Protein AF-A0AB34HXW6-F1 (afdb_monomer)

Solvent-accessible surface area (backbone atoms only — not comparable to full-atom values): 11421 Å² total; per-residue (Å²): 139,82,86,79,83,92,82,86,86,78,59,87,71,61,66,68,61,68,68,58,78,82,72,70,91,68,83,76,78,74,93,67,88,85,88,91,79,87,79,76,84,77,80,76,77,80,76,74,80,76,77,87,80,82,79,82,83,85,79,79,97,73,90,84,85,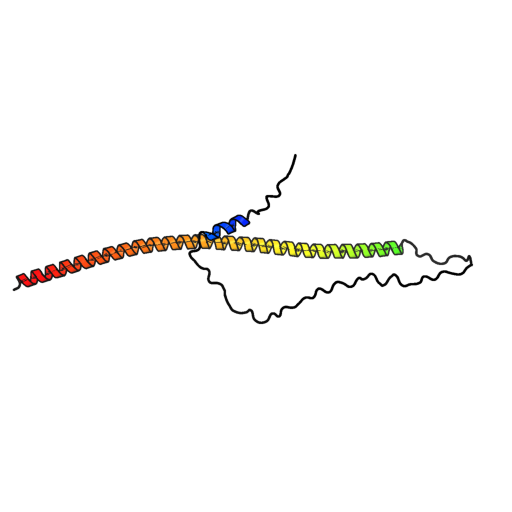87,90,82,97,74,80,89,83,85,81,88,70,62,64,62,58,51,51,50,53,50,50,52,50,50,54,50,51,55,49,50,53,53,49,51,56,50,50,51,55,48,51,54,50,51,51,52,51,51,52,50,51,53,52,55,52,52,52,53,52,52,52,51,53,52,51,53,52,51,50,53,51,51,53,51,51,50,55,54,51,51,54,51,51,54,53,50,52,52,53,50,52,54,51,51,51,54,48,54,55,52,50,56,55,50,53,68,71,73,108

Structure (mmCIF, N/CA/C/O backbone):
data_AF-A0AB34HXW6-F1
#
_entry.id   AF-A0AB34HXW6-F1
#
loop_
_atom_site.group_PDB
_atom_site.id
_atom_site.type_symbol
_atom_site.label_atom_id
_atom_site.label_alt_id
_atom_site.label_comp_id
_atom_site.label_asym_id
_atom_site.label_entity_id
_atom_site.label_seq_id
_atom_site.pdbx_PDB_ins_code
_atom_site.Cartn_x
_atom_site.Cartn_y
_atom_site.Cartn_z
_atom_site.occupancy
_atom_site.B_iso_or_equiv
_atom_site.auth_seq_id
_atom_site.auth_comp_id
_atom_site.auth_asym_id
_atom_site.auth_atom_id
_atom_site.pdbx_PDB_model_num
ATOM 1 N N . MET A 1 1 ? 55.259 1.551 8.329 1.00 42.38 1 MET A N 1
ATOM 2 C CA . MET A 1 1 ? 54.133 2.509 8.291 1.00 42.38 1 MET A CA 1
ATOM 3 C C . MET A 1 1 ? 53.202 2.112 7.158 1.00 42.38 1 MET A C 1
ATOM 5 O O . MET A 1 1 ? 53.680 1.956 6.045 1.00 42.38 1 MET A O 1
ATOM 9 N N . GLN A 1 2 ? 51.913 1.993 7.482 1.00 41.00 2 GLN A N 1
ATOM 10 C CA . GLN A 1 2 ? 50.747 1.792 6.606 1.00 41.00 2 GLN A CA 1
ATOM 11 C C . GLN A 1 2 ? 50.429 0.359 6.146 1.00 41.00 2 GLN A C 1
ATOM 13 O O . GLN A 1 2 ? 50.650 -0.032 5.007 1.00 41.00 2 GLN A O 1
ATOM 18 N N . GLN A 1 3 ? 49.787 -0.380 7.055 1.00 42.28 3 GLN A N 1
ATOM 19 C CA . GLN A 1 3 ? 48.640 -1.222 6.711 1.00 42.28 3 GLN A CA 1
ATOM 20 C C . GLN A 1 3 ? 47.421 -0.288 6.603 1.00 42.28 3 GLN A C 1
ATOM 22 O O . GLN A 1 3 ? 47.163 0.467 7.540 1.00 42.28 3 GLN A O 1
ATOM 27 N N . LYS A 1 4 ? 46.698 -0.293 5.477 1.00 44.34 4 LYS A N 1
ATOM 28 C CA . LYS A 1 4 ? 45.394 0.376 5.362 1.00 44.34 4 LYS A CA 1
ATOM 29 C C . LYS A 1 4 ? 44.319 -0.701 5.297 1.00 44.34 4 LYS A C 1
ATOM 31 O O . LYS A 1 4 ? 44.329 -1.528 4.390 1.00 44.34 4 LYS A O 1
ATOM 36 N N . ALA A 1 5 ? 43.459 -0.690 6.308 1.00 43.28 5 ALA A N 1
ATOM 37 C CA . ALA A 1 5 ? 42.301 -1.551 6.440 1.00 43.28 5 ALA A CA 1
ATOM 38 C C . ALA A 1 5 ? 41.378 -1.402 5.222 1.00 43.28 5 ALA A C 1
ATOM 40 O O . ALA A 1 5 ? 41.050 -0.293 4.798 1.00 43.28 5 ALA A O 1
ATOM 41 N N . PHE A 1 6 ? 41.001 -2.544 4.658 1.00 38.53 6 PHE A N 1
ATOM 42 C CA . PHE A 1 6 ? 39.924 -2.692 3.693 1.00 38.53 6 PHE A CA 1
ATOM 43 C C . PHE A 1 6 ? 38.643 -2.901 4.501 1.00 38.53 6 PHE A C 1
ATOM 45 O O . PHE A 1 6 ? 38.275 -4.030 4.801 1.00 38.53 6 PHE A O 1
ATOM 52 N N . GLU A 1 7 ? 38.022 -1.817 4.951 1.00 50.44 7 GLU A N 1
ATOM 53 C CA . GLU A 1 7 ? 36.778 -1.895 5.713 1.00 50.44 7 GLU A CA 1
ATOM 54 C C . GLU A 1 7 ? 36.021 -0.575 5.570 1.00 50.44 7 GLU A C 1
ATOM 56 O O . GLU A 1 7 ? 36.290 0.366 6.298 1.00 50.44 7 GLU A O 1
ATOM 61 N N . GLU A 1 8 ? 35.166 -0.482 4.547 1.00 47.72 8 GLU A N 1
ATOM 62 C CA . GLU A 1 8 ? 33.932 0.325 4.525 1.00 47.72 8 GLU A CA 1
ATOM 63 C C . GLU A 1 8 ? 33.358 0.346 3.102 1.00 47.72 8 GLU A C 1
ATOM 65 O O . GLU A 1 8 ? 33.679 1.182 2.261 1.00 47.72 8 GLU A O 1
ATOM 70 N N . SER A 1 9 ? 32.470 -0.598 2.812 1.00 45.00 9 SER A N 1
ATOM 71 C CA . SER A 1 9 ? 31.464 -0.405 1.767 1.00 45.00 9 SER A CA 1
ATOM 72 C C . SER A 1 9 ? 30.201 -1.137 2.193 1.00 45.00 9 SER A C 1
ATOM 74 O O . SER A 1 9 ? 29.816 -2.167 1.645 1.00 45.00 9 SER A O 1
ATOM 76 N N . ARG A 1 10 ? 29.589 -0.630 3.264 1.00 47.59 10 ARG A N 1
ATOM 77 C CA . ARG A 1 10 ? 28.201 -0.930 3.598 1.00 47.59 10 ARG A CA 1
ATOM 78 C C . ARG A 1 10 ? 27.392 0.260 3.105 1.00 47.59 10 ARG A C 1
ATOM 80 O O . ARG A 1 10 ? 27.626 1.391 3.518 1.00 47.59 10 ARG A O 1
ATOM 87 N N . TYR A 1 11 ? 26.511 0.023 2.143 1.00 44.22 11 TYR A N 1
ATOM 88 C CA . TYR A 1 11 ? 25.734 1.102 1.553 1.00 44.22 11 TYR A CA 1
ATOM 89 C C . TYR A 1 11 ? 24.607 1.536 2.513 1.00 44.22 11 TYR A C 1
ATOM 91 O O . TYR A 1 11 ? 24.050 0.683 3.205 1.00 44.22 11 TYR A O 1
ATOM 99 N N . PRO A 1 12 ? 24.174 2.813 2.513 1.00 49.66 12 PRO A N 1
ATOM 100 C CA . PRO A 1 12 ? 23.186 3.338 3.472 1.00 49.66 12 PRO A CA 1
ATOM 101 C C . PRO A 1 12 ? 21.823 2.620 3.478 1.00 49.66 12 PRO A C 1
ATOM 103 O O . PRO A 1 12 ? 21.051 2.721 4.426 1.00 49.66 12 PRO A O 1
ATOM 106 N N . TRP A 1 13 ? 21.501 1.878 2.416 1.00 44.81 13 TRP A N 1
ATOM 107 C CA . TRP A 1 13 ? 20.252 1.125 2.295 1.00 44.81 13 TRP A CA 1
ATOM 108 C C . TRP A 1 13 ? 20.288 -0.245 2.990 1.00 44.81 13 TRP A C 1
ATOM 110 O O . TRP A 1 13 ? 19.230 -0.821 3.232 1.00 44.81 13 TRP A O 1
ATOM 120 N N . GLN A 1 14 ? 21.467 -0.760 3.357 1.00 42.38 14 GLN A N 1
ATOM 121 C CA . GLN A 1 14 ? 21.617 -2.062 4.022 1.00 42.38 14 GLN A CA 1
ATOM 122 C C . GLN A 1 14 ? 21.103 -2.042 5.472 1.00 42.38 14 GLN A C 1
ATOM 124 O O . GLN A 1 14 ? 20.485 -3.003 5.922 1.00 42.38 14 GLN A O 1
ATOM 129 N N . GLU A 1 15 ? 21.236 -0.913 6.170 1.00 43.72 15 GLU A N 1
ATOM 130 C CA . GLU A 1 15 ? 20.762 -0.742 7.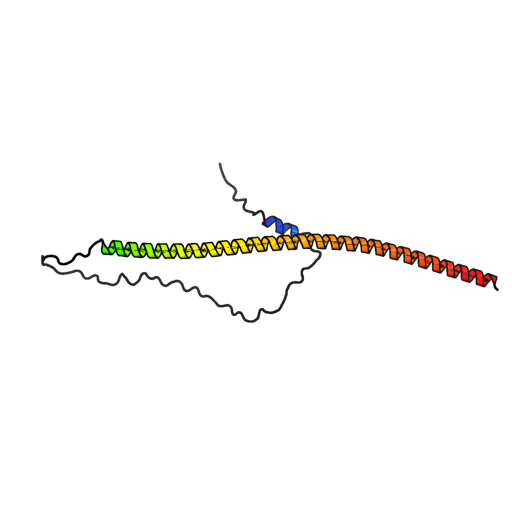556 1.00 43.72 15 GLU A CA 1
ATOM 131 C C . GLU A 1 15 ? 19.231 -0.624 7.667 1.00 43.72 15 GLU A C 1
ATOM 133 O O . GLU A 1 15 ? 18.640 -0.844 8.727 1.00 43.72 15 GLU A O 1
ATOM 138 N N . SER A 1 16 ? 18.550 -0.330 6.553 1.00 49.50 16 SER A N 1
ATOM 139 C CA . SER A 1 16 ? 17.085 -0.252 6.520 1.00 49.50 16 SER A CA 1
ATOM 140 C C . SER A 1 16 ? 16.405 -1.624 6.610 1.00 49.50 16 SER A C 1
ATOM 142 O O . SER A 1 16 ? 15.225 -1.685 6.958 1.00 49.50 16 SER A O 1
ATOM 144 N N . PHE A 1 17 ? 17.131 -2.715 6.335 1.00 45.16 17 PHE A N 1
ATOM 145 C CA . PHE A 1 17 ? 16.604 -4.083 6.395 1.00 45.16 17 PHE A CA 1
ATOM 146 C C . PHE A 1 17 ? 16.849 -4.777 7.741 1.00 45.16 17 PHE A C 1
ATOM 148 O O . PHE A 1 17 ? 16.073 -5.656 8.114 1.00 45.16 17 PHE A O 1
ATOM 155 N N . GLU A 1 18 ? 17.857 -4.358 8.511 1.00 47.09 18 GLU A N 1
ATOM 156 C CA . GLU A 1 18 ? 18.192 -4.984 9.803 1.00 47.09 18 GLU A CA 1
ATOM 157 C C . GLU A 1 18 ? 17.150 -4.661 10.900 1.00 47.09 18 GLU A C 1
ATOM 159 O O . GLU A 1 18 ? 16.925 -5.460 11.807 1.00 47.09 18 GLU A O 1
ATOM 164 N N . ASN A 1 19 ? 16.397 -3.561 10.765 1.00 44.31 19 ASN A N 1
ATOM 165 C CA . ASN A 1 19 ? 15.353 -3.156 11.721 1.00 44.31 19 ASN A CA 1
ATOM 166 C C . ASN A 1 19 ? 13.951 -3.748 11.454 1.00 44.31 19 ASN A C 1
ATOM 168 O O . ASN A 1 19 ? 13.016 -3.492 12.214 1.00 44.31 19 ASN A O 1
ATOM 172 N N . VAL A 1 20 ? 13.771 -4.561 10.406 1.00 46.91 20 VAL A N 1
ATOM 173 C CA . VAL A 1 20 ? 12.479 -5.226 10.124 1.00 46.91 20 VAL A CA 1
ATOM 174 C C . VAL A 1 20 ? 12.268 -6.460 11.020 1.00 46.91 20 VAL A C 1
ATOM 176 O O . VAL A 1 20 ? 11.134 -6.891 11.233 1.00 46.91 20 VAL A O 1
ATOM 179 N N . ALA A 1 21 ? 13.336 -6.990 11.626 1.00 47.16 21 ALA A N 1
ATOM 180 C CA . ALA A 1 21 ? 13.282 -8.187 12.467 1.00 47.16 21 ALA A CA 1
ATOM 181 C C . ALA A 1 21 ? 12.574 -7.986 13.826 1.00 47.16 21 ALA A C 1
ATOM 183 O O . ALA A 1 21 ? 12.187 -8.966 14.457 1.00 47.16 21 ALA A O 1
ATOM 184 N N . VAL A 1 22 ? 12.355 -6.743 14.274 1.00 49.41 22 VAL A N 1
ATOM 185 C CA . VAL A 1 22 ? 11.814 -6.449 15.621 1.00 49.41 22 VAL A CA 1
ATOM 186 C C . VAL A 1 22 ? 10.303 -6.138 15.611 1.00 49.41 22 VAL A C 1
ATOM 188 O O . VAL A 1 22 ? 9.694 -5.936 16.657 1.00 49.41 22 VAL A O 1
ATOM 191 N N . CYS A 1 23 ? 9.637 -6.152 14.451 1.00 48.00 23 CYS A N 1
ATOM 192 C CA . CYS A 1 23 ? 8.203 -5.831 14.341 1.00 48.00 23 CYS A CA 1
ATOM 193 C C . CYS A 1 23 ? 7.397 -6.831 13.497 1.00 48.00 23 CYS A C 1
ATOM 195 O O . CYS A 1 23 ? 6.561 -6.442 12.684 1.00 48.00 23 CYS A O 1
ATOM 197 N N . LEU A 1 24 ? 7.584 -8.134 13.724 1.00 48.12 24 LEU A N 1
ATOM 198 C CA . LEU A 1 24 ? 6.726 -9.174 13.146 1.00 48.12 24 LEU A CA 1
ATOM 199 C C . LEU A 1 24 ? 5.809 -9.825 14.200 1.00 48.12 24 LEU A C 1
ATOM 201 O O . LEU A 1 24 ? 6.133 -10.897 14.704 1.00 48.12 24 LEU A O 1
ATOM 205 N N . PRO A 1 25 ? 4.609 -9.273 14.471 1.00 47.72 25 PRO A N 1
ATOM 206 C CA . PRO A 1 25 ? 3.487 -10.079 14.935 1.00 47.72 25 PRO A CA 1
ATOM 207 C C . PRO A 1 25 ? 2.505 -10.425 13.801 1.00 47.72 25 PRO A C 1
ATOM 209 O O . PRO A 1 25 ? 1.477 -11.041 14.061 1.00 47.72 25 PRO A O 1
ATOM 212 N N . PHE A 1 26 ? 2.795 -10.075 12.541 1.00 42.06 26 PHE A N 1
ATOM 213 C CA . PHE A 1 26 ? 1.955 -10.459 11.403 1.00 42.06 26 PHE A CA 1
ATOM 214 C C . PHE A 1 26 ? 2.781 -11.172 10.335 1.00 42.06 26 PHE A C 1
ATOM 216 O O . PHE A 1 26 ? 3.579 -10.579 9.619 1.00 42.06 26 PHE A O 1
ATOM 223 N N . ARG A 1 27 ? 2.573 -12.489 10.273 1.00 50.22 27 ARG A N 1
ATOM 224 C CA . ARG A 1 27 ? 3.059 -13.395 9.234 1.00 50.22 27 ARG A CA 1
ATOM 225 C C . ARG A 1 27 ? 2.443 -12.936 7.904 1.00 50.22 27 ARG A C 1
ATOM 227 O O . ARG A 1 27 ? 1.225 -13.011 7.760 1.00 50.22 27 ARG A O 1
ATOM 234 N N . CYS A 1 28 ? 3.242 -12.438 6.959 1.00 40.34 28 CYS A N 1
ATOM 235 C CA . CYS A 1 28 ? 2.777 -12.282 5.578 1.00 40.34 28 CYS A CA 1
ATOM 236 C C . CYS A 1 28 ? 2.339 -13.666 5.078 1.00 40.34 28 CYS A C 1
ATOM 238 O O . CYS A 1 28 ? 3.153 -14.593 5.146 1.00 40.34 28 CYS A O 1
ATOM 240 N N . PRO A 1 29 ? 1.098 -13.853 4.596 1.00 42.34 29 PRO A N 1
ATOM 241 C CA . PRO A 1 29 ? 0.759 -15.056 3.858 1.00 42.34 29 PRO A CA 1
ATOM 242 C C . PRO A 1 29 ? 1.692 -15.113 2.651 1.00 42.34 29 PRO A C 1
ATOM 244 O O . PRO A 1 29 ? 1.712 -14.200 1.824 1.00 42.34 29 PRO A O 1
ATOM 247 N N . SER A 1 30 ? 2.519 -16.151 2.589 1.00 41.31 30 SER A N 1
ATOM 248 C CA . SER A 1 30 ? 3.283 -16.470 1.399 1.00 41.31 30 SER A CA 1
ATOM 249 C C . SER A 1 30 ? 2.297 -16.581 0.241 1.00 41.31 30 SER A C 1
ATOM 251 O O . SER A 1 30 ? 1.421 -17.448 0.263 1.00 41.31 30 SER A O 1
ATOM 253 N N . ILE A 1 31 ? 2.421 -15.703 -0.758 1.00 44.12 31 ILE A N 1
ATOM 254 C CA . ILE A 1 31 ? 1.772 -15.889 -2.058 1.00 44.12 31 ILE A CA 1
ATOM 255 C C . ILE A 1 31 ? 2.360 -17.183 -2.612 1.00 44.12 31 ILE A C 1
ATOM 257 O O . ILE A 1 31 ? 3.468 -17.218 -3.140 1.00 44.12 31 ILE A O 1
ATOM 261 N N . SER A 1 32 ? 1.644 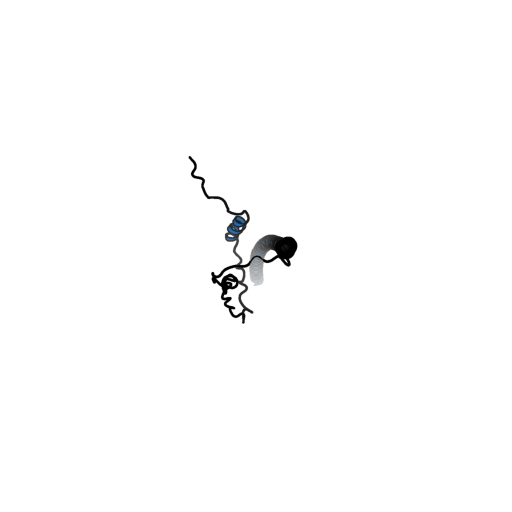-18.268 -2.361 1.00 43.62 32 SER A N 1
ATOM 262 C CA . SER A 1 32 ? 2.002 -19.615 -2.755 1.00 43.62 32 SER A CA 1
ATOM 263 C C . SER A 1 32 ? 0.922 -20.047 -3.723 1.00 43.62 32 SER A C 1
ATOM 265 O O . SER A 1 32 ? -0.243 -20.069 -3.335 1.00 43.62 32 SER A O 1
ATOM 267 N N . HIS A 1 33 ? 1.352 -20.441 -4.924 1.00 43.97 33 HIS A N 1
ATOM 268 C CA . HIS A 1 33 ? 0.590 -21.269 -5.859 1.00 43.97 33 HIS A CA 1
ATOM 269 C C . HIS A 1 33 ? -0.574 -20.517 -6.539 1.00 43.97 33 HIS A C 1
ATOM 271 O O . HIS A 1 33 ? -1.581 -20.194 -5.931 1.00 43.97 33 HIS A O 1
ATOM 277 N N . GLU A 1 34 ? -0.463 -20.119 -7.802 1.00 39.19 34 GLU A N 1
ATOM 278 C CA . GLU A 1 34 ? -0.664 -20.997 -8.961 1.00 39.19 34 GLU A CA 1
ATOM 279 C C . GLU A 1 34 ? -0.261 -20.238 -10.240 1.00 39.19 34 GLU A C 1
ATOM 281 O O . GLU A 1 34 ? -0.361 -19.016 -10.282 1.00 39.19 34 GLU A O 1
ATOM 286 N N . HIS A 1 35 ? 0.118 -20.967 -11.294 1.00 39.59 35 HIS A N 1
ATOM 287 C CA . HIS A 1 35 ? 0.702 -20.506 -12.573 1.00 39.59 35 HIS A CA 1
ATOM 288 C C . HIS A 1 35 ? 2.233 -20.422 -12.619 1.00 39.59 35 HIS A C 1
ATOM 290 O O . HIS A 1 35 ? 2.825 -19.497 -13.168 1.00 39.59 35 HIS A O 1
ATOM 296 N N . CYS A 1 36 ? 2.885 -21.485 -12.155 1.00 38.44 36 CYS A N 1
ATOM 297 C CA . CYS A 1 36 ? 4.171 -21.896 -12.715 1.00 38.44 36 CYS A CA 1
ATOM 298 C C . CYS A 1 36 ? 3.992 -23.264 -13.381 1.00 38.44 36 CYS A C 1
ATOM 300 O O . CYS A 1 36 ? 4.431 -24.288 -12.864 1.00 38.44 36 CYS A O 1
ATOM 302 N N . LYS A 1 37 ? 3.269 -23.301 -14.504 1.00 42.47 37 LYS A N 1
ATOM 303 C CA . LYS A 1 37 ? 3.277 -24.466 -15.388 1.00 42.47 37 LYS A CA 1
ATOM 304 C C . LYS A 1 37 ? 3.766 -24.030 -16.760 1.00 42.47 37 LYS A C 1
ATOM 306 O O . LYS A 1 37 ? 3.188 -23.154 -17.390 1.00 42.47 37 LYS A O 1
ATOM 311 N N . ASP A 1 38 ? 4.844 -24.692 -17.159 1.00 45.31 38 ASP A N 1
ATOM 312 C CA . ASP A 1 38 ? 5.352 -24.814 -18.521 1.00 45.31 38 ASP A CA 1
ATOM 313 C C . ASP A 1 38 ? 6.301 -23.739 -19.068 1.00 45.31 38 ASP A C 1
ATOM 315 O O . ASP A 1 38 ? 6.208 -23.304 -20.214 1.00 45.31 38 ASP A O 1
ATOM 319 N N . ARG A 1 39 ? 7.333 -23.389 -18.292 1.00 43.06 39 ARG A N 1
ATOM 320 C CA . ARG A 1 39 ? 8.575 -22.886 -18.894 1.00 43.06 39 ARG A CA 1
ATOM 321 C C . ARG A 1 39 ? 9.681 -23.918 -18.722 1.00 43.06 39 ARG A C 1
ATOM 323 O O . ARG A 1 39 ? 10.315 -23.988 -17.673 1.00 43.06 39 ARG A O 1
ATOM 330 N N . LYS A 1 40 ? 9.896 -24.727 -19.766 1.00 45.66 40 LYS A N 1
ATOM 331 C CA . LYS A 1 40 ? 11.086 -25.579 -19.891 1.00 45.66 40 LYS A CA 1
ATOM 332 C C . LYS A 1 40 ? 12.346 -24.740 -19.619 1.00 45.66 40 LYS A C 1
ATOM 334 O O . LYS A 1 40 ? 12.425 -23.618 -20.133 1.00 45.66 40 LYS A O 1
ATOM 339 N N . PRO A 1 41 ? 13.333 -25.251 -18.866 1.00 40.72 41 PRO A N 1
ATOM 340 C CA . PRO A 1 41 ? 14.648 -24.634 -18.834 1.00 40.72 41 PRO A CA 1
ATOM 341 C C . PRO A 1 41 ? 15.228 -24.733 -20.247 1.00 40.72 41 PRO A C 1
ATOM 343 O O . PRO A 1 41 ? 15.511 -25.821 -20.740 1.00 40.72 41 PRO A O 1
ATOM 346 N N . PHE A 1 42 ? 15.326 -23.601 -20.941 1.00 37.59 42 PHE A N 1
ATOM 347 C CA . PHE A 1 42 ? 16.102 -23.537 -22.170 1.00 37.59 42 PHE A CA 1
ATOM 348 C C . PHE A 1 42 ? 17.564 -23.480 -21.736 1.00 37.59 42 PHE A C 1
ATOM 350 O O . PHE A 1 42 ? 18.034 -22.454 -21.244 1.00 37.59 42 PHE A O 1
ATOM 357 N N . GLU A 1 43 ? 18.242 -24.616 -21.827 1.00 46.66 43 GLU A N 1
ATOM 358 C CA . GLU A 1 43 ? 19.684 -24.718 -21.660 1.00 46.66 43 GLU A CA 1
ATOM 359 C C . GLU A 1 43 ? 20.331 -23.928 -22.805 1.00 46.66 43 GLU A C 1
ATOM 361 O O . GLU A 1 43 ? 20.469 -24.403 -23.929 1.00 46.66 43 GLU A O 1
ATOM 366 N N . VAL A 1 44 ? 20.643 -22.656 -22.549 1.00 55.91 44 VAL A N 1
ATOM 367 C CA . VAL A 1 44 ? 21.459 -21.855 -23.462 1.00 55.91 44 VAL A CA 1
ATOM 368 C C . VAL A 1 44 ? 22.888 -22.355 -23.306 1.00 55.91 44 VAL A C 1
ATOM 370 O O . VAL A 1 44 ? 23.640 -21.877 -22.457 1.00 55.91 44 VAL A O 1
ATOM 373 N N . VAL A 1 45 ? 23.261 -23.342 -24.118 1.00 50.66 45 VAL A N 1
ATOM 374 C CA . VAL A 1 45 ? 24.667 -23.641 -24.378 1.00 50.66 45 VAL A CA 1
ATOM 375 C C . VAL A 1 45 ? 25.253 -22.400 -25.044 1.00 50.66 45 VAL A C 1
ATOM 377 O O . VAL A 1 45 ? 24.869 -22.025 -26.150 1.00 50.66 45 VAL A O 1
ATOM 380 N N . ALA A 1 46 ? 26.150 -21.715 -24.338 1.00 45.50 46 ALA A N 1
ATOM 381 C CA . ALA A 1 46 ? 26.939 -20.643 -24.917 1.00 45.50 46 ALA A CA 1
ATOM 382 C C . ALA A 1 46 ? 27.931 -21.269 -25.903 1.00 45.50 46 ALA A C 1
ATOM 384 O O . ALA A 1 46 ? 29.022 -21.692 -25.515 1.00 45.50 46 ALA A O 1
ATOM 385 N N . GLU A 1 47 ? 27.555 -21.356 -27.178 1.00 49.75 47 GLU A N 1
ATOM 386 C CA . GLU A 1 47 ? 28.533 -21.650 -28.216 1.00 49.75 47 GLU A CA 1
ATOM 387 C C . GLU A 1 47 ? 29.545 -20.502 -28.255 1.00 49.75 47 GLU A C 1
ATOM 389 O O . GLU A 1 47 ? 29.214 -19.341 -28.513 1.00 49.75 47 GLU A O 1
ATOM 394 N N . ARG A 1 48 ? 30.801 -20.822 -27.927 1.00 51.88 48 ARG A N 1
ATOM 395 C CA . ARG A 1 48 ? 31.925 -19.907 -28.119 1.00 51.88 48 ARG A CA 1
ATOM 396 C C . ARG A 1 48 ? 31.980 -19.530 -29.603 1.00 51.88 48 ARG A C 1
ATOM 398 O O . ARG A 1 48 ? 32.013 -20.440 -30.430 1.00 51.88 48 ARG A O 1
ATOM 405 N N . PRO A 1 49 ? 32.060 -18.235 -29.956 1.00 47.44 49 PRO A N 1
ATOM 406 C CA . PRO A 1 49 ? 32.274 -17.829 -31.336 1.00 47.44 49 PRO A CA 1
ATOM 407 C C . PRO A 1 49 ? 33.534 -18.502 -31.885 1.00 47.44 49 PRO A C 1
ATOM 409 O O . PRO A 1 49 ? 34.630 -18.323 -31.349 1.00 47.44 49 PRO A O 1
ATOM 412 N N . VAL A 1 50 ? 33.356 -19.301 -32.936 1.00 53.16 50 VAL A N 1
ATOM 413 C CA . VAL A 1 50 ? 34.442 -19.916 -33.699 1.00 53.16 50 VAL A CA 1
ATOM 414 C C . VAL A 1 50 ? 35.346 -18.792 -34.203 1.00 53.16 50 VAL A C 1
ATOM 416 O O . VAL A 1 50 ? 34.879 -17.818 -34.795 1.00 53.16 50 VAL A O 1
ATOM 419 N N . SER A 1 51 ? 36.641 -18.891 -33.909 1.00 59.56 51 SER A N 1
ATOM 420 C CA . SER A 1 51 ? 37.631 -17.871 -34.240 1.00 59.56 51 SER A CA 1
ATOM 421 C C . SER A 1 51 ? 37.654 -17.599 -35.747 1.00 59.56 51 SER A C 1
ATOM 423 O O . SER A 1 51 ? 38.072 -18.446 -36.532 1.00 59.56 51 SER A O 1
ATOM 425 N N . TYR A 1 52 ? 37.268 -16.389 -36.143 1.00 53.97 52 TYR A N 1
ATOM 426 C CA . TYR A 1 52 ? 37.206 -15.904 -37.529 1.00 53.97 52 TYR A CA 1
ATOM 427 C C . TYR A 1 52 ? 38.593 -15.684 -38.193 1.00 53.97 52 TYR A C 1
ATOM 429 O O . TYR A 1 52 ? 38.717 -14.991 -39.195 1.00 53.97 52 TYR A O 1
ATOM 437 N N . VAL A 1 53 ? 39.681 -16.241 -37.653 1.00 54.38 53 VAL A N 1
ATOM 438 C CA . VAL A 1 53 ? 41.061 -15.880 -38.055 1.00 54.38 53 VAL A CA 1
ATOM 439 C C . VAL A 1 53 ? 41.665 -16.868 -39.066 1.00 54.38 53 VAL A C 1
ATOM 441 O O . VAL A 1 53 ? 42.862 -16.849 -39.329 1.00 54.38 53 VAL A O 1
ATOM 444 N N . GLN A 1 54 ? 40.853 -17.726 -39.685 1.00 43.91 54 GLN A N 1
ATOM 445 C CA . GLN A 1 54 ? 41.347 -18.824 -40.523 1.00 43.91 54 GLN A CA 1
ATOM 446 C C . GLN A 1 54 ? 40.891 -18.732 -41.983 1.00 43.91 54 GLN A C 1
ATOM 448 O O . GLN A 1 54 ? 40.501 -19.726 -42.583 1.00 43.91 54 GLN A O 1
ATOM 453 N N . THR A 1 55 ? 40.941 -17.531 -42.564 1.00 47.91 55 THR A N 1
ATOM 454 C CA . THR A 1 55 ? 40.618 -17.334 -43.993 1.00 47.91 55 THR A CA 1
ATOM 455 C C . THR A 1 55 ? 41.572 -16.415 -44.755 1.00 47.91 55 THR A C 1
ATOM 457 O O . THR A 1 55 ? 41.402 -16.253 -45.958 1.00 47.91 55 THR A O 1
ATOM 460 N N . TYR A 1 56 ? 42.608 -15.857 -44.117 1.00 49.00 56 TYR A N 1
ATOM 461 C CA . TYR A 1 56 ? 43.559 -14.958 -44.798 1.00 49.00 56 TYR A CA 1
ATOM 462 C C . TYR A 1 56 ? 44.987 -15.511 -44.917 1.00 49.00 56 TYR A C 1
ATOM 464 O O . TYR A 1 56 ? 45.843 -14.839 -45.480 1.00 49.00 56 TYR A O 1
ATOM 472 N N . THR A 1 57 ? 45.275 -16.713 -44.404 1.00 49.56 57 THR A N 1
ATOM 473 C CA . THR A 1 57 ? 46.656 -17.229 -44.289 1.00 49.56 57 THR A CA 1
ATOM 474 C C . THR A 1 57 ? 46.987 -18.419 -45.194 1.00 49.56 57 THR A C 1
ATOM 476 O O . THR A 1 57 ? 48.068 -18.988 -45.075 1.00 49.56 57 THR A O 1
ATOM 479 N N . THR A 1 58 ? 46.117 -18.778 -46.141 1.00 49.62 58 THR A N 1
ATOM 480 C CA . THR A 1 58 ? 46.340 -19.899 -47.076 1.00 49.62 58 THR A CA 1
ATOM 481 C C . THR A 1 58 ? 46.323 -19.454 -48.536 1.00 49.62 58 THR A C 1
ATOM 483 O O . THR A 1 58 ? 45.551 -19.981 -49.333 1.00 49.62 58 THR A O 1
ATOM 486 N N . VAL A 1 59 ? 47.164 -18.484 -48.900 1.00 44.38 59 VAL A N 1
ATOM 487 C CA . VAL A 1 59 ? 47.538 -18.280 -50.307 1.00 44.38 59 VAL A CA 1
ATOM 488 C C . VAL A 1 59 ? 49.059 -18.120 -50.391 1.00 44.38 59 VAL A C 1
ATOM 490 O O . VAL A 1 59 ? 49.611 -17.056 -50.138 1.00 44.38 59 VAL A O 1
ATOM 493 N N . ASP A 1 60 ? 49.687 -19.263 -50.661 1.00 41.44 60 ASP A N 1
ATOM 494 C CA . ASP A 1 60 ? 50.978 -19.510 -51.308 1.00 41.44 60 ASP A CA 1
ATOM 495 C C . ASP A 1 60 ? 52.269 -18.830 -50.814 1.00 41.44 60 ASP A C 1
ATOM 497 O O . ASP A 1 60 ? 52.692 -17.769 -51.271 1.00 41.44 60 ASP A O 1
ATOM 501 N N . LEU A 1 61 ? 53.030 -19.616 -50.039 1.00 49.03 61 LEU A N 1
ATOM 502 C CA . LEU A 1 61 ? 54.471 -19.739 -50.248 1.00 49.03 61 LEU A CA 1
ATOM 503 C C . LEU A 1 61 ? 54.733 -20.461 -51.584 1.00 49.03 61 LEU A C 1
ATOM 505 O O . LEU A 1 61 ? 54.755 -21.691 -51.631 1.00 49.03 61 LEU A O 1
ATOM 509 N N . ARG A 1 62 ? 55.033 -19.716 -52.648 1.00 41.62 62 ARG A N 1
ATOM 510 C CA . ARG A 1 62 ? 55.847 -20.211 -53.770 1.00 41.62 62 ARG A CA 1
ATOM 511 C C . ARG A 1 62 ? 56.808 -19.113 -54.213 1.00 41.62 62 ARG A C 1
ATOM 513 O O . ARG A 1 62 ? 56.477 -18.245 -55.010 1.00 41.62 62 ARG A O 1
ATOM 520 N N . ALA A 1 63 ? 58.013 -19.175 -53.657 1.00 44.69 63 ALA A N 1
ATOM 521 C CA . ALA A 1 63 ? 59.201 -18.631 -54.291 1.00 44.69 63 ALA A CA 1
ATOM 522 C C . ALA A 1 63 ? 59.535 -19.493 -55.521 1.00 44.69 63 ALA A C 1
ATOM 524 O O . ALA A 1 63 ? 59.561 -20.718 -55.400 1.00 44.69 63 ALA A O 1
ATOM 525 N N . ASP A 1 64 ? 59.724 -18.872 -56.687 1.00 38.62 64 ASP A N 1
ATOM 526 C CA . ASP A 1 64 ? 61.006 -18.801 -57.417 1.00 38.62 64 ASP A CA 1
ATOM 527 C C . ASP A 1 64 ? 60.796 -18.467 -58.919 1.00 38.62 64 ASP A C 1
ATOM 529 O O . ASP A 1 64 ? 59.781 -18.836 -59.508 1.00 38.62 64 ASP A O 1
ATOM 533 N N . SER A 1 65 ? 61.812 -17.829 -59.519 1.00 37.16 65 SER A N 1
ATOM 534 C CA . SER A 1 65 ? 62.102 -17.667 -60.961 1.00 37.16 65 SER A CA 1
ATOM 535 C C . SER A 1 65 ? 61.835 -16.308 -61.657 1.00 37.16 65 SER A C 1
ATOM 537 O O . SER A 1 65 ? 60.818 -16.103 -62.312 1.00 37.16 65 SER A O 1
ATOM 539 N N . LEU A 1 66 ? 62.857 -15.442 -61.563 1.00 48.00 66 LEU A N 1
ATOM 540 C CA . LEU A 1 66 ? 63.628 -14.758 -62.634 1.00 48.00 66 LEU A CA 1
ATOM 541 C C . LEU A 1 66 ? 62.974 -13.939 -63.783 1.00 48.00 66 LEU A C 1
ATOM 543 O O . LEU A 1 66 ? 62.274 -14.458 -64.644 1.00 48.00 66 LEU A O 1
ATOM 547 N N . ASP A 1 67 ? 63.475 -12.694 -63.851 1.00 38.50 67 ASP A N 1
ATOM 548 C CA . ASP A 1 67 ? 63.804 -11.820 -64.998 1.00 38.50 67 ASP A CA 1
ATOM 549 C C . ASP A 1 67 ? 62.730 -11.152 -65.882 1.00 38.50 67 ASP A C 1
ATOM 551 O O . ASP A 1 67 ? 61.953 -11.781 -66.596 1.00 38.50 67 ASP A O 1
ATOM 555 N N . GLY A 1 68 ? 62.830 -9.812 -65.953 1.00 33.41 68 GLY A N 1
ATOM 556 C CA . GLY A 1 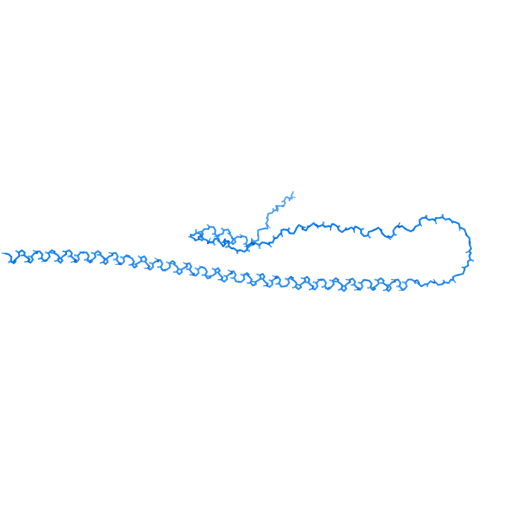68 ? 62.285 -8.983 -67.035 1.00 33.41 68 GLY A CA 1
ATOM 557 C C . GLY A 1 68 ? 61.873 -7.560 -66.614 1.00 33.41 68 GLY A C 1
ATOM 558 O O . GLY A 1 68 ? 60.840 -7.401 -65.965 1.00 33.41 68 GLY A O 1
ATOM 559 N N . PRO A 1 69 ? 62.593 -6.490 -67.017 1.00 58.19 69 PRO A N 1
ATOM 560 C CA . PRO A 1 69 ? 62.187 -5.114 -66.753 1.00 58.19 69 PRO A CA 1
ATOM 561 C C . PRO A 1 69 ? 61.276 -4.617 -67.880 1.00 58.19 69 PRO A C 1
ATOM 563 O O . PRO A 1 69 ? 61.745 -4.310 -68.977 1.00 58.19 69 PRO A O 1
ATOM 566 N N . ARG A 1 70 ? 59.968 -4.511 -67.632 1.00 37.19 70 ARG A N 1
ATOM 567 C CA . ARG A 1 70 ? 59.048 -3.801 -68.533 1.00 37.19 70 ARG A CA 1
ATOM 568 C C . ARG A 1 70 ? 57.976 -3.043 -67.758 1.00 37.19 70 ARG A C 1
ATOM 570 O O . ARG A 1 70 ? 57.057 -3.626 -67.205 1.00 37.19 70 ARG A O 1
ATOM 577 N N . SER A 1 71 ? 58.173 -1.727 -67.757 1.00 46.94 71 SER A N 1
ATOM 578 C CA . SER A 1 71 ? 57.186 -0.652 -67.881 1.00 46.94 71 SER A CA 1
ATOM 579 C C . SER A 1 71 ? 55.785 -0.899 -67.314 1.00 46.94 71 SER A C 1
ATOM 581 O O . SER A 1 71 ? 54.996 -1.660 -67.867 1.00 46.94 71 SER A O 1
ATOM 583 N N . SER A 1 72 ? 55.477 -0.137 -66.261 1.00 58.16 72 SER A N 1
ATOM 584 C CA . SER A 1 72 ? 54.170 0.057 -65.629 1.00 58.16 72 SER A CA 1
ATOM 585 C C . SER A 1 72 ? 52.978 0.012 -66.587 1.00 58.16 72 SER A C 1
ATOM 587 O O . SER A 1 72 ? 52.973 0.692 -67.616 1.00 58.16 72 SER A O 1
ATOM 589 N N . PRO A 1 73 ? 51.897 -0.650 -66.153 1.00 50.03 73 PRO A N 1
ATOM 590 C CA . PRO A 1 73 ? 50.593 0.006 -66.201 1.00 50.03 73 PRO A CA 1
ATOM 591 C C . PRO A 1 73 ? 49.790 -0.199 -64.902 1.00 50.03 73 PRO A C 1
ATOM 593 O O . PRO A 1 73 ? 49.451 -1.319 -64.538 1.00 50.03 73 PRO A O 1
ATOM 596 N N . GLY A 1 74 ? 49.418 0.910 -64.253 1.00 49.62 74 GLY A N 1
ATOM 597 C CA . GLY A 1 74 ? 48.275 0.962 -63.331 1.00 49.62 74 GLY A CA 1
ATOM 598 C C . GLY A 1 74 ? 48.578 0.744 -61.846 1.00 49.62 74 GLY A C 1
ATOM 599 O O . GLY A 1 74 ? 48.368 -0.338 -61.312 1.00 49.62 74 GLY A O 1
ATOM 600 N N . LEU A 1 75 ? 48.964 1.813 -61.147 1.00 51.00 75 LEU A N 1
ATOM 601 C CA . LEU A 1 75 ? 48.898 1.904 -59.685 1.00 51.00 75 LEU A CA 1
ATOM 602 C C . LEU A 1 75 ? 47.636 2.705 -59.289 1.00 51.00 75 LEU A C 1
ATOM 604 O O . LEU A 1 75 ? 47.675 3.932 -59.326 1.00 51.00 75 LEU A O 1
ATOM 608 N N . PRO A 1 76 ? 46.511 2.077 -58.897 1.00 56.94 76 PRO A N 1
ATOM 609 C CA . PRO A 1 76 ? 45.445 2.758 -58.166 1.00 56.94 76 PRO A CA 1
ATOM 610 C C . PRO A 1 76 ? 45.805 2.755 -56.674 1.00 56.94 76 PRO A C 1
ATOM 612 O O . PRO A 1 76 ? 45.224 2.010 -55.888 1.00 56.94 76 PRO A O 1
ATOM 615 N N . THR A 1 77 ? 46.851 3.480 -56.279 1.00 61.16 77 THR A N 1
ATOM 616 C CA . THR A 1 77 ? 47.496 3.247 -54.977 1.00 61.16 77 THR A CA 1
ATOM 617 C C . THR A 1 77 ? 47.339 4.371 -53.977 1.00 61.16 77 THR A C 1
ATOM 619 O O . THR A 1 77 ? 47.522 5.538 -54.292 1.00 61.16 77 THR A O 1
ATOM 622 N N . SER A 1 78 ? 47.080 3.962 -52.736 1.00 62.75 78 SER A N 1
ATOM 623 C CA . SER A 1 78 ? 46.905 4.767 -51.525 1.00 62.75 78 SER A CA 1
ATOM 624 C C . SER A 1 78 ? 45.540 5.437 -51.370 1.00 62.75 78 SER A C 1
ATOM 626 O O . SER A 1 78 ? 44.829 5.096 -50.426 1.00 62.75 78 SER A O 1
ATOM 628 N N . ASP A 1 79 ? 45.117 6.305 -52.288 1.00 70.00 79 ASP A N 1
ATOM 629 C CA . ASP A 1 79 ? 43.945 7.167 -52.042 1.00 70.00 79 ASP A CA 1
ATOM 630 C C . ASP A 1 79 ? 42.613 6.397 -51.987 1.00 70.00 79 ASP A C 1
ATOM 632 O O . ASP A 1 79 ? 41.761 6.657 -51.138 1.00 70.00 79 ASP A O 1
ATOM 636 N N . THR A 1 80 ? 42.451 5.367 -52.821 1.00 84.06 80 THR A N 1
ATOM 637 C CA . THR A 1 80 ? 41.266 4.486 -52.821 1.00 84.06 80 THR A CA 1
ATOM 638 C C . THR A 1 80 ? 41.219 3.563 -51.602 1.00 84.06 80 THR A C 1
ATOM 640 O O . THR A 1 80 ? 40.149 3.322 -51.040 1.00 84.06 80 THR A O 1
ATOM 643 N N . LYS A 1 81 ? 42.382 3.079 -51.148 1.00 85.50 81 LYS A N 1
ATOM 644 C CA . LYS A 1 81 ? 42.516 2.263 -49.934 1.00 85.50 81 LYS A CA 1
ATOM 645 C C . LYS A 1 81 ? 42.212 3.093 -48.685 1.00 85.50 81 LYS A C 1
ATOM 647 O O . LYS A 1 81 ? 41.434 2.656 -47.841 1.00 85.50 81 LYS A O 1
ATOM 652 N N . ALA A 1 82 ? 42.757 4.306 -48.601 1.00 90.19 82 ALA A N 1
ATOM 653 C CA . ALA A 1 82 ? 42.499 5.236 -47.506 1.00 90.19 82 ALA A CA 1
ATOM 654 C C . ALA A 1 82 ? 41.017 5.640 -47.432 1.00 90.19 82 ALA A C 1
ATOM 656 O O . ALA A 1 82 ? 40.442 5.655 -46.342 1.00 90.19 82 ALA A O 1
ATOM 657 N N . ALA A 1 83 ? 40.375 5.892 -48.579 1.00 90.69 83 ALA A N 1
ATOM 658 C CA . ALA A 1 83 ? 38.945 6.192 -48.653 1.00 90.69 83 ALA A CA 1
ATOM 659 C C . ALA A 1 83 ? 38.071 5.013 -48.189 1.00 90.69 83 ALA A C 1
ATOM 661 O O . ALA A 1 83 ? 37.118 5.205 -47.433 1.00 90.69 83 ALA A O 1
ATOM 662 N N . PHE A 1 84 ? 38.411 3.783 -48.584 1.00 93.88 84 PHE A N 1
ATOM 663 C CA . PHE A 1 84 ? 37.704 2.590 -48.117 1.00 93.88 84 PHE A CA 1
ATOM 664 C C . PHE A 1 84 ? 37.847 2.395 -46.603 1.00 93.88 84 PHE A C 1
ATOM 666 O O . PHE A 1 84 ? 36.856 2.174 -45.908 1.00 93.88 84 PHE A O 1
ATOM 673 N N . GLU A 1 85 ? 39.060 2.520 -46.068 1.00 94.75 85 GLU A N 1
ATOM 674 C CA . GLU A 1 85 ? 39.285 2.408 -44.628 1.00 94.75 85 GLU A CA 1
ATOM 675 C C . GLU A 1 85 ? 38.565 3.510 -43.837 1.00 94.75 85 GLU A C 1
ATOM 677 O O . GLU A 1 85 ? 38.013 3.242 -42.769 1.00 94.75 85 GLU A O 1
ATOM 682 N N . ALA A 1 86 ? 38.536 4.743 -44.354 1.00 95.31 86 ALA A N 1
ATOM 683 C CA . ALA A 1 86 ? 37.767 5.835 -43.765 1.00 95.31 86 ALA A CA 1
ATOM 684 C C . ALA A 1 86 ? 36.265 5.511 -43.734 1.00 95.31 86 ALA A C 1
ATOM 686 O O . ALA A 1 86 ? 35.629 5.693 -42.700 1.00 95.31 86 ALA A O 1
ATOM 687 N N . HIS A 1 87 ? 35.723 4.934 -44.810 1.00 96.31 87 HIS A N 1
ATOM 688 C CA . HIS A 1 87 ? 34.324 4.499 -44.873 1.00 96.31 87 HIS A CA 1
ATOM 689 C C . HIS A 1 87 ? 34.000 3.375 -43.881 1.00 96.31 87 HIS A C 1
ATOM 691 O O . HIS A 1 87 ? 32.934 3.367 -43.265 1.00 96.31 87 HIS A O 1
ATOM 697 N N . VAL A 1 88 ? 34.916 2.420 -43.688 1.00 97.31 88 VAL A N 1
ATOM 698 C CA . VAL A 1 88 ? 34.759 1.363 -42.673 1.00 97.31 88 VAL A CA 1
ATOM 699 C C . VAL A 1 88 ? 34.766 1.961 -41.266 1.00 97.31 88 VAL A C 1
ATOM 701 O O . VAL A 1 88 ? 33.895 1.623 -40.463 1.00 97.31 88 VAL A O 1
ATOM 704 N N . ARG A 1 89 ? 35.692 2.886 -40.979 1.00 97.25 89 ARG A N 1
ATOM 705 C CA . ARG A 1 89 ? 35.746 3.617 -39.702 1.00 97.25 89 ARG A CA 1
ATOM 706 C C . ARG A 1 89 ? 34.472 4.426 -39.459 1.00 97.25 89 ARG A C 1
ATOM 708 O O . ARG A 1 89 ? 33.916 4.365 -38.370 1.00 97.25 89 ARG A O 1
ATOM 715 N N . GLU A 1 90 ? 33.959 5.112 -40.475 1.00 97.50 90 GLU A N 1
ATOM 716 C CA . GLU A 1 90 ? 32.706 5.865 -40.385 1.00 97.50 90 GLU A CA 1
ATOM 717 C C . GLU A 1 90 ? 31.506 4.951 -40.100 1.00 97.50 90 GLU A C 1
ATOM 719 O O . GLU A 1 90 ? 30.699 5.239 -39.215 1.00 97.50 90 GLU A O 1
ATOM 724 N N . LYS A 1 91 ? 31.400 3.811 -40.795 1.00 97.19 91 LYS A N 1
ATOM 725 C CA . LYS A 1 91 ? 30.354 2.811 -40.527 1.00 97.19 91 LYS A CA 1
ATOM 726 C C . LYS A 1 91 ? 30.446 2.239 -39.116 1.00 97.19 91 LYS A C 1
ATOM 728 O O . LYS A 1 91 ? 29.411 2.066 -38.476 1.00 97.19 91 LYS A O 1
ATOM 733 N N . PHE A 1 92 ? 31.655 1.955 -38.637 1.00 98.50 92 PHE A N 1
ATOM 734 C CA . PHE A 1 92 ? 31.877 1.471 -37.279 1.00 98.50 92 PHE A CA 1
ATOM 735 C C . PHE A 1 92 ? 31.472 2.522 -36.242 1.00 98.50 92 PHE A C 1
ATOM 737 O O . PHE A 1 92 ? 30.680 2.211 -35.361 1.00 98.50 92 PHE A O 1
ATOM 744 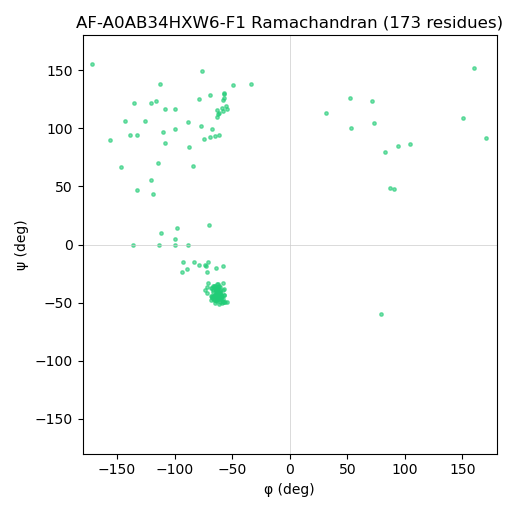N N . ASN A 1 93 ? 31.905 3.776 -36.401 1.00 98.12 93 ASN A N 1
ATOM 745 C CA . ASN A 1 93 ? 31.535 4.869 -35.498 1.00 98.12 93 ASN A CA 1
ATOM 746 C C . ASN A 1 93 ? 30.014 5.062 -35.439 1.00 98.12 93 ASN A C 1
ATOM 748 O O . ASN A 1 93 ? 29.447 5.134 -34.355 1.00 98.12 93 ASN A O 1
ATOM 752 N N . ARG A 1 94 ? 29.324 5.034 -36.589 1.00 98.00 94 ARG A N 1
ATOM 753 C CA . ARG A 1 94 ? 27.850 5.090 -36.632 1.00 98.00 94 ARG A CA 1
ATOM 754 C C . ARG A 1 94 ? 27.190 3.922 -35.902 1.00 98.00 94 ARG A C 1
ATOM 756 O O . ARG A 1 94 ? 26.158 4.105 -35.260 1.00 98.00 94 ARG A O 1
ATOM 763 N N . MET A 1 95 ? 27.753 2.721 -36.026 1.00 98.19 95 MET A N 1
ATOM 764 C CA . MET A 1 95 ? 27.247 1.534 -35.340 1.00 98.19 95 MET A CA 1
ATOM 765 C C . MET A 1 95 ? 27.440 1.646 -33.827 1.00 98.19 95 MET A C 1
ATOM 767 O O . MET A 1 95 ? 26.492 1.397 -33.087 1.00 98.19 95 MET A O 1
ATOM 771 N N . VAL A 1 96 ? 28.626 2.071 -33.383 1.00 98.50 96 VAL A N 1
ATOM 772 C CA . VAL A 1 96 ? 28.942 2.309 -31.968 1.00 98.50 96 VAL A CA 1
ATOM 773 C C . VAL A 1 96 ? 27.997 3.354 -31.385 1.00 98.50 96 VAL A C 1
ATOM 775 O O . VAL A 1 96 ? 27.308 3.062 -30.417 1.00 98.50 96 VAL A O 1
ATOM 778 N N . GLU A 1 97 ? 27.833 4.503 -32.044 1.00 98.25 97 GLU A N 1
ATOM 779 C CA . GLU A 1 97 ? 26.892 5.536 -31.598 1.00 98.25 97 GLU A CA 1
ATOM 780 C C . GLU A 1 97 ? 25.447 5.021 -31.495 1.00 98.25 97 GLU A C 1
ATOM 782 O O . GLU A 1 97 ? 24.711 5.389 -30.580 1.00 98.25 97 GLU A O 1
ATOM 787 N N . ALA A 1 98 ? 24.994 4.184 -32.434 1.00 98.38 98 ALA A N 1
ATOM 788 C CA . ALA A 1 98 ? 23.645 3.621 -32.390 1.00 98.38 98 ALA A CA 1
ATOM 789 C C . ALA A 1 98 ? 23.462 2.643 -31.217 1.00 98.38 98 ALA A C 1
ATOM 791 O O . ALA A 1 98 ? 22.393 2.614 -30.593 1.00 98.38 98 ALA A O 1
ATOM 792 N N . VAL A 1 99 ? 24.495 1.857 -30.911 1.00 98.69 99 VAL A N 1
ATOM 793 C CA . VAL A 1 99 ? 24.516 0.951 -29.760 1.00 98.69 99 VAL A CA 1
ATOM 794 C C . VAL A 1 99 ? 24.549 1.748 -28.458 1.00 98.69 99 VAL A C 1
ATOM 796 O O . VAL A 1 99 ? 23.698 1.499 -27.605 1.00 98.69 99 VAL A O 1
ATOM 799 N N . ASP A 1 100 ? 25.416 2.753 -28.337 1.00 98.69 100 ASP A N 1
ATOM 800 C CA . ASP A 1 100 ? 25.524 3.611 -27.150 1.00 98.69 100 ASP A CA 1
ATOM 801 C C . ASP A 1 100 ? 24.200 4.316 -26.860 1.00 98.69 100 ASP A C 1
ATOM 803 O O . ASP A 1 100 ? 23.646 4.170 -25.773 1.00 98.69 100 ASP A O 1
ATOM 807 N N . ARG A 1 101 ? 23.581 4.934 -27.876 1.00 98.44 101 ARG A N 1
ATOM 808 C CA . ARG A 1 101 ? 22.239 5.531 -27.743 1.00 98.44 101 ARG A CA 1
ATOM 809 C C . ARG A 1 101 ? 21.185 4.515 -27.305 1.00 98.44 101 ARG A C 1
ATOM 811 O O . ARG A 1 101 ? 20.211 4.872 -26.644 1.00 98.44 101 ARG A O 1
ATOM 818 N N . THR A 1 102 ? 21.310 3.254 -27.717 1.00 98.50 102 THR A N 1
ATOM 819 C CA . THR A 1 102 ? 20.376 2.192 -27.314 1.00 98.50 102 THR A CA 1
ATOM 820 C C . THR A 1 102 ? 20.602 1.778 -25.862 1.00 98.50 102 THR A C 1
ATOM 822 O O . THR A 1 102 ? 19.630 1.548 -25.137 1.00 98.50 102 THR A O 1
ATOM 825 N N . ILE A 1 103 ? 21.859 1.700 -25.431 1.00 98.69 103 ILE A N 1
ATOM 826 C CA . ILE A 1 103 ? 22.243 1.402 -24.051 1.00 98.69 103 ILE A CA 1
ATOM 827 C C . ILE A 1 103 ? 21.780 2.531 -23.130 1.00 98.69 103 ILE A C 1
ATOM 829 O O . ILE A 1 103 ? 21.058 2.253 -22.175 1.00 98.69 103 ILE A O 1
ATOM 833 N N . GLU A 1 104 ? 22.085 3.785 -23.458 1.00 98.69 104 GLU A N 1
ATOM 834 C CA . GLU A 1 104 ? 21.660 4.969 -22.701 1.00 98.69 104 GLU A CA 1
ATOM 835 C C . GLU A 1 104 ? 20.140 4.999 -22.517 1.00 98.69 104 GLU A C 1
ATOM 837 O O . GLU A 1 104 ? 19.651 5.060 -21.391 1.00 98.69 104 GLU A O 1
ATOM 842 N N . LYS A 1 105 ? 19.367 4.805 -23.596 1.00 98.69 105 LYS A N 1
ATOM 843 C CA . LYS A 1 105 ? 17.896 4.733 -23.516 1.00 98.69 105 LYS A CA 1
ATOM 844 C C . LYS A 1 105 ? 17.399 3.645 -22.564 1.00 98.69 105 LYS A C 1
ATOM 846 O O . LYS A 1 105 ? 16.382 3.830 -21.892 1.00 98.69 105 LYS A O 1
ATOM 851 N N . ARG A 1 106 ? 18.067 2.487 -22.527 1.00 98.69 106 ARG A N 1
ATOM 852 C CA . ARG A 1 106 ? 17.711 1.396 -21.606 1.00 98.69 106 ARG A CA 1
ATOM 853 C C . ARG A 1 106 ? 18.085 1.741 -20.170 1.00 98.69 106 ARG A C 1
ATOM 855 O O . ARG A 1 106 ? 17.275 1.485 -19.283 1.00 98.69 106 ARG A O 1
ATOM 862 N N . ILE A 1 107 ? 19.256 2.335 -19.949 1.00 98.75 107 ILE A N 1
ATOM 863 C CA . ILE A 1 107 ? 19.701 2.792 -18.627 1.00 98.75 107 ILE A CA 1
ATOM 864 C C . ILE A 1 107 ? 18.725 3.832 -18.078 1.00 98.75 107 ILE A C 1
ATOM 866 O O . ILE A 1 107 ? 18.257 3.685 -16.951 1.00 98.75 107 ILE A O 1
ATOM 870 N N . ASP A 1 108 ? 18.336 4.822 -18.878 1.00 98.69 108 ASP A N 1
ATOM 871 C CA . ASP A 1 108 ? 17.386 5.860 -18.467 1.00 98.69 108 ASP A CA 1
ATOM 872 C C . ASP A 1 108 ? 16.021 5.279 -18.108 1.00 98.69 108 ASP A C 1
ATOM 874 O O . ASP A 1 108 ? 15.408 5.667 -17.110 1.00 98.69 108 ASP A O 1
ATOM 878 N N . LYS A 1 109 ? 15.532 4.329 -18.914 1.00 98.75 109 LYS A N 1
ATOM 879 C CA . LYS A 1 109 ? 14.270 3.639 -18.645 1.00 98.75 109 LYS A CA 1
ATOM 880 C C . LYS A 1 109 ? 14.334 2.876 -17.321 1.00 98.75 109 LYS A C 1
ATOM 882 O O . LYS A 1 109 ? 13.465 3.073 -16.477 1.00 98.75 109 LYS A O 1
ATOM 887 N N . LEU A 1 110 ? 15.370 2.062 -17.124 1.00 98.75 110 LEU A N 1
ATOM 888 C CA . LEU A 1 110 ? 15.558 1.297 -15.889 1.00 98.75 110 LEU A CA 1
ATOM 889 C C . LEU A 1 110 ? 15.732 2.213 -14.671 1.00 98.75 110 LEU A C 1
ATOM 891 O O . LEU A 1 110 ? 15.183 1.930 -13.612 1.00 98.75 110 LEU A O 1
ATOM 895 N N . THR A 1 111 ? 16.433 3.337 -14.823 1.00 98.56 111 THR A N 1
ATOM 896 C CA . THR A 1 111 ? 16.624 4.329 -13.753 1.00 98.56 111 THR A CA 1
ATOM 897 C C . THR A 1 111 ? 15.293 4.952 -13.334 1.00 98.56 111 THR A C 1
ATOM 899 O O . THR A 1 111 ? 15.008 5.058 -12.141 1.00 98.56 111 THR A O 1
ATOM 902 N N . LYS A 1 112 ? 14.438 5.311 -14.301 1.00 98.81 112 LYS A N 1
ATOM 903 C CA . LYS A 1 112 ? 13.093 5.840 -14.025 1.00 98.81 112 LYS A CA 1
ATOM 904 C C . LYS A 1 112 ? 12.197 4.797 -13.362 1.00 98.81 112 LYS A C 1
ATOM 906 O O . LYS A 1 112 ? 11.539 5.115 -12.376 1.00 98.81 112 LYS A O 1
ATOM 911 N N . GLU A 1 113 ? 12.199 3.562 -13.863 1.00 98.75 113 GLU A N 1
ATOM 912 C CA . GLU A 1 113 ? 11.424 2.461 -13.277 1.00 98.75 113 GLU A CA 1
ATOM 913 C C . GLU A 1 113 ? 11.871 2.161 -11.840 1.00 98.75 113 GLU A C 1
ATOM 915 O O . GLU A 1 113 ? 11.031 2.017 -10.954 1.00 98.75 113 GLU A O 1
ATOM 920 N N . LEU A 1 114 ? 13.181 2.142 -11.576 1.00 98.81 114 LEU A N 1
ATOM 921 C CA . LEU A 1 114 ? 13.721 1.944 -10.233 1.00 98.81 114 LEU A CA 1
ATOM 922 C C . LEU A 1 114 ? 13.313 3.077 -9.283 1.00 98.81 114 LEU A C 1
ATOM 924 O O . LEU A 1 114 ? 12.876 2.810 -8.161 1.00 98.81 114 LEU A O 1
ATOM 928 N N . ALA A 1 115 ? 13.412 4.334 -9.724 1.00 98.50 115 ALA A N 1
ATOM 929 C CA . ALA A 1 115 ? 13.002 5.487 -8.927 1.00 98.50 115 ALA A CA 1
ATOM 930 C C . ALA A 1 115 ? 11.497 5.458 -8.616 1.00 98.50 115 ALA A C 1
ATOM 932 O O . ALA A 1 115 ? 11.101 5.640 -7.464 1.00 98.50 115 ALA A O 1
ATOM 933 N N . GLN A 1 116 ? 10.664 5.152 -9.615 1.00 98.75 116 GLN A N 1
ATOM 934 C CA . GLN A 1 116 ? 9.221 5.006 -9.441 1.00 98.75 116 GLN A CA 1
ATOM 935 C C . GLN A 1 116 ? 8.889 3.893 -8.442 1.00 98.75 116 GLN A C 1
ATOM 937 O O . GLN A 1 116 ? 8.141 4.116 -7.493 1.00 98.75 116 GLN A O 1
ATOM 942 N N . LYS A 1 117 ? 9.477 2.704 -8.612 1.00 98.56 117 LYS A N 1
ATOM 943 C CA . LYS A 1 117 ? 9.244 1.571 -7.707 1.00 98.56 117 LYS A CA 1
ATOM 944 C C . LYS A 1 117 ? 9.698 1.869 -6.284 1.00 98.56 117 LYS A C 1
ATOM 946 O O . LYS A 1 117 ? 9.030 1.475 -5.333 1.00 98.56 117 LYS A O 1
ATOM 951 N N . THR A 1 118 ? 10.796 2.604 -6.131 1.00 98.44 118 THR A N 1
ATOM 952 C CA . THR A 1 118 ? 11.270 3.058 -4.819 1.00 98.44 118 THR A CA 1
ATOM 953 C C . THR A 1 118 ? 10.260 4.001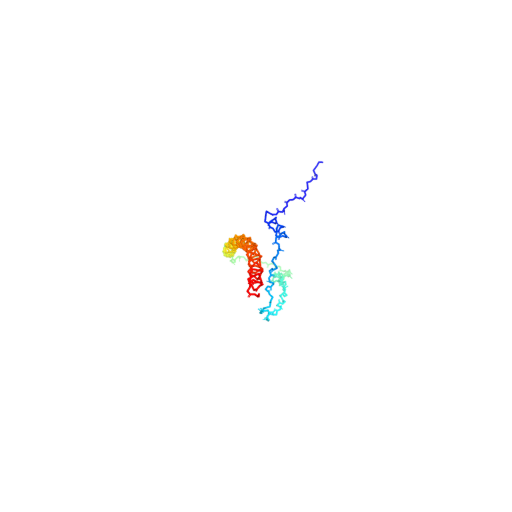 -4.161 1.00 98.44 118 THR A C 1
ATOM 955 O O . THR A 1 118 ? 9.969 3.841 -2.978 1.00 98.44 118 THR A O 1
ATOM 958 N N . ALA A 1 119 ? 9.671 4.935 -4.915 1.00 98.50 119 ALA A N 1
ATOM 959 C CA . ALA A 1 119 ? 8.630 5.826 -4.402 1.00 98.50 119 ALA A CA 1
ATOM 960 C C . ALA A 1 119 ? 7.355 5.064 -3.992 1.00 98.50 119 ALA A C 1
ATOM 962 O O . ALA A 1 119 ? 6.866 5.259 -2.880 1.00 98.50 119 ALA A O 1
ATOM 963 N N . GLU A 1 120 ? 6.874 4.139 -4.832 1.00 98.56 120 GLU A N 1
ATOM 964 C CA . GLU A 1 120 ? 5.717 3.278 -4.531 1.00 98.56 120 GLU A CA 1
ATOM 965 C C . GLU A 1 120 ? 5.935 2.471 -3.234 1.00 98.56 120 GLU A C 1
ATOM 967 O O . GLU A 1 120 ? 5.054 2.394 -2.377 1.00 98.56 120 GLU A O 1
ATOM 972 N N . LEU A 1 121 ? 7.132 1.904 -3.038 1.00 98.69 121 LEU A N 1
ATOM 973 C CA . LEU A 1 121 ? 7.467 1.162 -1.817 1.00 98.69 121 LEU A CA 1
ATOM 974 C C . LEU A 1 121 ? 7.460 2.047 -0.563 1.00 98.69 121 LEU A C 1
ATOM 976 O O . LEU A 1 121 ? 7.014 1.602 0.499 1.00 98.69 121 LEU A O 1
ATOM 980 N N . LEU A 1 122 ? 7.943 3.288 -0.664 1.00 98.50 122 LEU A N 1
ATOM 981 C CA . LEU A 1 122 ? 7.916 4.234 0.453 1.00 98.50 122 LEU A CA 1
ATOM 982 C C . LEU A 1 122 ? 6.485 4.636 0.824 1.00 98.50 122 LEU A C 1
ATOM 984 O O . LEU A 1 122 ? 6.170 4.713 2.013 1.00 98.50 122 LEU A O 1
ATOM 988 N N . GLU A 1 123 ? 5.612 4.828 -0.163 1.00 98.38 123 GLU A N 1
ATOM 989 C CA . GLU A 1 123 ? 4.195 5.123 0.065 1.00 98.38 123 GLU A CA 1
ATOM 990 C C . GLU A 1 123 ? 3.487 3.962 0.777 1.00 98.38 123 GLU A C 1
ATOM 992 O O . GLU A 1 123 ? 2.843 4.158 1.812 1.00 98.38 123 GLU A O 1
ATOM 997 N N . VAL A 1 124 ? 3.688 2.728 0.302 1.00 98.56 124 VAL A N 1
ATOM 998 C CA . VAL A 1 124 ? 3.136 1.527 0.948 1.00 98.56 124 VAL A CA 1
ATOM 999 C C . VAL A 1 124 ? 3.656 1.382 2.380 1.00 98.56 124 VAL A C 1
ATOM 1001 O O . VAL A 1 124 ? 2.887 1.068 3.292 1.00 98.56 124 VAL A O 1
ATOM 1004 N N . ARG A 1 125 ? 4.945 1.653 2.617 1.00 98.25 125 ARG A N 1
ATOM 1005 C CA . ARG A 1 125 ? 5.528 1.620 3.966 1.00 98.25 125 ARG A CA 1
ATOM 1006 C C . ARG A 1 125 ? 4.882 2.659 4.882 1.00 98.25 125 ARG A C 1
ATOM 1008 O O . ARG A 1 125 ? 4.565 2.336 6.028 1.00 98.25 125 ARG A O 1
ATOM 1015 N N . ALA A 1 126 ? 4.659 3.878 4.395 1.00 98.19 126 ALA A N 1
ATOM 1016 C CA . ALA A 1 126 ? 3.980 4.922 5.159 1.00 98.19 126 ALA A CA 1
ATOM 1017 C C . ALA A 1 126 ? 2.539 4.512 5.510 1.00 98.19 126 ALA A C 1
ATOM 1019 O O . ALA A 1 126 ? 2.135 4.607 6.673 1.00 98.19 126 ALA A O 1
ATOM 1020 N N . ALA A 1 127 ? 1.795 3.968 4.543 1.00 98.19 127 ALA A N 1
ATOM 1021 C CA . ALA A 1 127 ? 0.442 3.462 4.759 1.00 98.19 127 ALA A CA 1
ATOM 1022 C C . ALA A 1 127 ? 0.403 2.315 5.787 1.00 98.19 127 ALA A C 1
ATOM 1024 O O . ALA A 1 127 ? -0.464 2.289 6.662 1.00 98.19 127 ALA A O 1
ATOM 1025 N N . PHE A 1 128 ? 1.370 1.393 5.747 1.00 98.31 128 PHE A N 1
ATOM 1026 C CA . PHE A 1 128 ? 1.476 0.301 6.718 1.00 98.31 128 PHE A CA 1
ATOM 1027 C C . PHE A 1 128 ? 1.680 0.806 8.154 1.00 98.31 128 PHE A C 1
ATOM 1029 O O . PHE A 1 128 ? 1.039 0.313 9.089 1.00 98.31 128 PHE A O 1
ATOM 1036 N N . VAL A 1 129 ? 2.543 1.809 8.342 1.00 98.44 129 VAL A N 1
ATOM 1037 C CA . VAL A 1 129 ? 2.771 2.426 9.657 1.00 98.44 129 VAL A CA 1
ATOM 1038 C C . VAL A 1 129 ? 1.484 3.074 10.174 1.00 98.44 129 VAL A C 1
ATOM 1040 O O . VAL A 1 129 ? 1.089 2.825 11.316 1.00 98.44 129 VAL A O 1
ATOM 1043 N N . GLN A 1 130 ? 0.783 3.831 9.326 1.00 98.25 130 GLN A N 1
ATOM 1044 C CA . GLN A 1 130 ? -0.500 4.447 9.683 1.00 98.25 130 GLN A CA 1
ATOM 1045 C C . GLN A 1 130 ? -1.557 3.401 10.058 1.00 98.25 130 GLN A C 1
ATOM 1047 O O . GLN A 1 130 ? -2.246 3.539 11.072 1.00 98.25 130 GLN A O 1
ATOM 1052 N N . LEU A 1 131 ? -1.668 2.320 9.282 1.00 98.62 131 LEU A N 1
ATOM 1053 C CA . LEU A 1 131 ? -2.621 1.247 9.554 1.00 98.62 131 LEU A CA 1
ATOM 1054 C C . LEU A 1 131 ? -2.303 0.531 10.872 1.00 98.62 131 LEU A C 1
ATOM 1056 O O . LEU A 1 131 ? -3.207 0.237 11.657 1.00 98.62 131 LEU A O 1
ATOM 1060 N N . THR A 1 132 ? -1.021 0.307 11.156 1.00 98.38 132 THR A N 1
ATOM 1061 C CA . THR A 1 132 ? -0.561 -0.285 12.418 1.00 98.38 132 THR A CA 1
ATOM 1062 C C . THR A 1 132 ? -0.907 0.610 13.608 1.00 98.38 132 THR A C 1
ATOM 1064 O O . THR A 1 132 ? -1.415 0.126 14.622 1.00 98.38 132 THR A O 1
ATOM 1067 N N . GLN A 1 133 ? -0.718 1.925 13.477 1.00 98.44 133 GLN A N 1
ATOM 1068 C CA . GLN A 1 133 ? -1.108 2.889 14.505 1.00 98.44 133 GLN A CA 1
ATOM 1069 C C . GLN A 1 133 ? -2.623 2.874 14.749 1.00 98.44 133 GLN A C 1
ATOM 1071 O O . GLN A 1 133 ? -3.061 2.780 15.900 1.00 98.44 133 GLN A O 1
ATOM 1076 N N . LYS A 1 134 ? -3.426 2.903 13.678 1.00 98.25 134 LYS A N 1
ATOM 1077 C CA 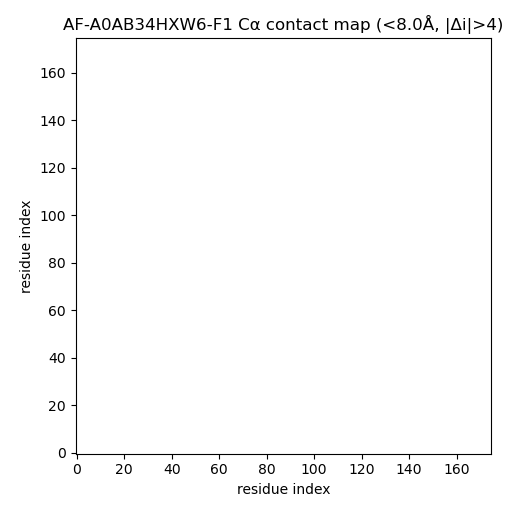. LYS A 1 134 ? -4.893 2.879 13.762 1.00 98.25 134 LYS A CA 1
ATOM 1078 C C . LYS A 1 134 ? -5.400 1.578 14.386 1.00 98.25 134 LYS A C 1
ATOM 1080 O O . LYS A 1 134 ? -6.298 1.606 15.223 1.00 98.25 134 LYS A O 1
ATOM 1085 N N . LYS A 1 135 ? -4.773 0.444 14.065 1.00 98.19 135 LYS A N 1
ATOM 1086 C CA . LYS A 1 135 ? -5.062 -0.849 14.699 1.00 98.19 135 LYS A CA 1
ATOM 1087 C C . LYS A 1 135 ? -4.829 -0.809 16.209 1.00 98.19 135 LYS A C 1
ATOM 1089 O O . LYS A 1 135 ? -5.683 -1.258 16.967 1.00 98.19 135 LYS A O 1
ATOM 1094 N N . GLN A 1 136 ? -3.706 -0.248 16.655 1.00 98.44 136 GLN A N 1
ATOM 1095 C CA . GLN A 1 136 ? -3.406 -0.122 18.084 1.00 98.44 136 GLN A CA 1
ATOM 1096 C C . GLN A 1 136 ? -4.385 0.807 18.808 1.00 98.44 136 GLN A C 1
ATOM 1098 O O . GLN A 1 136 ? -4.753 0.561 19.957 1.00 98.44 136 GLN A O 1
ATOM 1103 N N . GLU A 1 137 ? -4.834 1.871 18.146 1.00 98.38 137 GLU A N 1
ATOM 1104 C CA . GLU A 1 137 ? -5.872 2.747 18.680 1.00 98.38 137 GLU A CA 1
ATOM 1105 C C . GLU A 1 137 ? -7.208 2.026 18.851 1.00 98.38 137 GLU A C 1
ATOM 1107 O O . GLU A 1 137 ? -7.790 2.084 19.936 1.00 98.38 137 GLU A O 1
ATOM 1112 N N . VAL A 1 138 ? -7.656 1.301 17.826 1.00 98.69 138 VAL A N 1
ATOM 1113 C CA . VAL A 1 138 ? -8.874 0.487 17.901 1.00 98.69 138 VAL A CA 1
ATOM 1114 C C . VAL A 1 138 ? -8.765 -0.530 19.037 1.00 98.69 138 VAL A C 1
ATOM 1116 O O . VAL A 1 138 ? -9.650 -0.570 19.884 1.00 98.69 138 VAL A O 1
ATOM 1119 N N . GLN A 1 139 ? -7.642 -1.245 19.156 1.00 98.50 139 GLN A N 1
ATOM 1120 C CA . GLN A 1 139 ? -7.424 -2.203 20.247 1.00 98.50 139 GLN A CA 1
ATOM 1121 C C . GLN A 1 139 ? -7.424 -1.557 21.641 1.00 98.50 139 GLN A C 1
ATOM 1123 O O . GLN A 1 139 ? -7.839 -2.179 22.619 1.00 98.50 139 GLN A O 1
ATOM 1128 N N . ARG A 1 140 ? -6.940 -0.316 21.783 1.00 98.62 140 ARG A N 1
ATOM 1129 C CA . ARG A 1 140 ? -7.026 0.418 23.059 1.00 98.62 140 ARG A CA 1
ATOM 1130 C C . ARG A 1 140 ? -8.471 0.758 23.411 1.00 98.62 140 ARG A C 1
ATOM 1132 O O . ARG A 1 140 ? -8.857 0.586 24.566 1.00 98.62 140 ARG A O 1
ATOM 1139 N N . ARG A 1 141 ? -9.247 1.225 22.430 1.00 98.62 141 ARG A N 1
ATOM 1140 C CA . ARG A 1 141 ? -10.665 1.573 22.602 1.00 98.62 141 ARG A CA 1
ATOM 1141 C C . ARG A 1 141 ? -11.506 0.340 22.913 1.00 98.62 141 ARG A C 1
ATOM 1143 O O . ARG A 1 141 ? -12.282 0.376 23.857 1.00 98.62 141 ARG A O 1
ATOM 1150 N N . GLU A 1 142 ? -11.282 -0.756 22.197 1.00 98.44 142 GLU A N 1
ATOM 1151 C CA . GLU A 1 142 ? -11.918 -2.053 22.442 1.00 98.44 142 GLU A CA 1
ATOM 1152 C C . GLU A 1 142 ? -11.676 -2.524 23.879 1.00 98.44 142 GLU A C 1
ATOM 1154 O O . GLU A 1 142 ? -12.623 -2.809 24.603 1.00 98.44 142 GLU A O 1
ATOM 1159 N N . ARG A 1 143 ? -10.422 -2.495 24.351 1.00 98.62 143 ARG A N 1
ATOM 1160 C CA . ARG A 1 143 ? -10.100 -2.853 25.742 1.00 98.62 143 ARG A CA 1
ATOM 1161 C C . ARG A 1 143 ? -10.766 -1.941 26.770 1.00 98.62 143 ARG A C 1
ATOM 1163 O O . ARG A 1 143 ? -11.095 -2.401 27.857 1.00 98.62 143 ARG A O 1
ATOM 1170 N N . ALA A 1 144 ? -10.902 -0.649 26.478 1.00 98.62 144 ALA A N 1
ATOM 1171 C CA . ALA A 1 144 ? -11.596 0.277 27.369 1.00 98.62 144 ALA A CA 1
ATOM 1172 C C . ALA A 1 144 ? -13.097 -0.025 27.428 1.00 98.62 144 ALA A C 1
ATOM 1174 O O . ALA A 1 144 ? -13.655 -0.074 28.520 1.00 98.62 144 ALA A O 1
ATOM 1175 N N . LEU A 1 145 ? -13.711 -0.281 26.273 1.00 98.75 145 LEU A N 1
ATOM 1176 C CA . LEU A 1 145 ? -15.117 -0.645 26.176 1.00 98.75 145 LEU A CA 1
ATOM 1177 C C . LEU A 1 145 ? -15.397 -1.984 26.867 1.00 98.75 145 LEU A C 1
ATOM 1179 O O . LEU A 1 145 ? -16.353 -2.072 27.626 1.00 98.75 145 LEU A O 1
ATOM 1183 N N . ASN A 1 146 ? -14.539 -2.991 26.688 1.00 98.69 146 ASN A N 1
ATOM 1184 C CA . ASN A 1 146 ? -14.725 -4.293 27.327 1.00 98.69 146 ASN A CA 1
ATOM 1185 C C . ASN A 1 146 ? -14.750 -4.174 28.855 1.00 98.69 146 ASN A C 1
ATOM 1187 O O . ASN A 1 146 ? -15.659 -4.689 29.487 1.00 98.69 146 ASN A O 1
ATOM 1191 N N . ARG A 1 147 ? -13.841 -3.378 29.439 1.00 98.56 147 ARG A N 1
ATOM 1192 C CA . ARG A 1 147 ? -13.866 -3.093 30.884 1.00 98.56 147 ARG A CA 1
ATOM 1193 C C . ARG A 1 147 ? -15.154 -2.404 31.337 1.00 98.56 147 ARG A C 1
ATOM 1195 O O . ARG 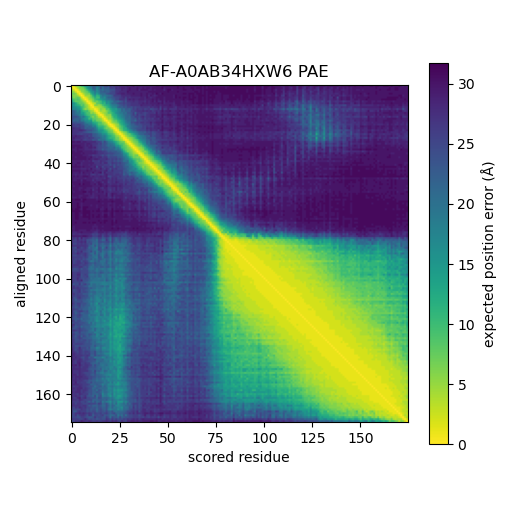A 1 147 ? -15.617 -2.656 32.440 1.00 98.56 147 ARG A O 1
ATOM 1202 N N . GLN A 1 148 ? -15.720 -1.512 30.521 1.00 98.69 148 GLN A N 1
ATOM 1203 C CA . GLN A 1 148 ? -17.004 -0.879 30.846 1.00 98.69 148 GLN A CA 1
ATOM 1204 C C . GLN A 1 148 ? -18.144 -1.894 30.833 1.00 98.69 148 GLN A C 1
ATOM 1206 O O . GLN A 1 148 ? -19.005 -1.847 31.707 1.00 98.69 148 GLN A O 1
ATOM 1211 N N . VAL A 1 149 ? -18.136 -2.811 29.864 1.00 98.75 149 VAL A N 1
ATOM 1212 C CA . VAL A 1 149 ? -19.102 -3.911 29.801 1.00 98.75 149 VAL A CA 1
ATOM 1213 C C . VAL A 1 149 ? -18.964 -4.807 31.032 1.00 98.75 149 VAL A C 1
ATOM 1215 O O . VAL A 1 149 ? -19.980 -5.094 31.655 1.00 98.75 149 VAL A O 1
ATOM 1218 N N . ASP A 1 150 ? -17.741 -5.161 31.437 1.00 98.62 150 ASP A N 1
ATOM 1219 C CA . ASP A 1 150 ? -17.487 -5.979 32.632 1.00 98.62 150 ASP A CA 1
ATOM 1220 C C . ASP A 1 150 ? -18.090 -5.326 33.896 1.00 98.62 150 ASP A C 1
ATOM 1222 O O . ASP A 1 150 ? -18.882 -5.949 34.604 1.00 98.62 150 ASP A O 1
ATOM 1226 N N . VAL A 1 151 ? -17.826 -4.030 34.122 1.00 98.50 151 VAL A N 1
ATOM 1227 C CA . VAL A 1 151 ? -18.403 -3.271 35.253 1.00 98.50 151 VAL A CA 1
ATOM 1228 C C . VAL A 1 151 ? -19.931 -3.203 35.171 1.00 98.50 151 VAL A C 1
ATOM 1230 O O . VAL A 1 151 ? -20.621 -3.377 36.175 1.00 98.50 151 VAL A O 1
ATOM 1233 N N . ALA A 1 152 ? -20.492 -2.955 33.985 1.00 98.62 152 ALA A N 1
ATOM 1234 C CA . ALA A 1 152 ? -21.940 -2.888 33.809 1.00 98.62 152 ALA A CA 1
ATOM 1235 C C . ALA A 1 152 ? -22.615 -4.236 34.111 1.00 98.62 152 ALA A C 1
ATOM 1237 O O . ALA A 1 152 ? -23.678 -4.264 34.732 1.00 98.62 152 ALA A O 1
ATOM 1238 N N . VAL A 1 153 ? -21.993 -5.351 33.717 1.00 98.75 153 VAL A N 1
ATOM 1239 C CA . VAL A 1 153 ? -22.480 -6.703 34.020 1.00 98.75 153 VAL A CA 1
ATOM 1240 C C . VAL A 1 153 ? -22.493 -6.952 35.530 1.00 98.75 153 VAL A C 1
ATOM 1242 O O . VAL A 1 153 ? -23.508 -7.420 36.048 1.00 98.75 153 VAL A O 1
ATOM 1245 N N . GLU A 1 154 ? -21.435 -6.576 36.255 1.00 98.31 154 GLU A N 1
ATOM 1246 C CA . GLU A 1 154 ? -21.392 -6.675 37.723 1.00 98.31 154 GLU A CA 1
ATOM 1247 C C . GLU A 1 154 ? -22.480 -5.821 38.392 1.00 98.31 154 GLU A C 1
ATOM 1249 O O . GLU A 1 154 ? -23.188 -6.288 39.288 1.00 98.31 154 GLU A O 1
ATOM 1254 N N . MET A 1 155 ? -22.681 -4.585 37.921 1.00 98.50 155 MET A N 1
ATOM 1255 C CA . MET A 1 155 ? -23.739 -3.706 38.428 1.00 98.50 155 MET A CA 1
ATOM 1256 C C . MET A 1 155 ? -25.137 -4.298 38.216 1.00 98.50 155 MET A C 1
ATOM 1258 O O . MET A 1 155 ? -25.973 -4.234 39.120 1.00 98.50 155 MET A O 1
ATOM 1262 N N . ILE A 1 156 ? -25.398 -4.887 37.043 1.00 98.44 156 ILE A N 1
ATOM 1263 C CA . ILE A 1 156 ? -26.674 -5.547 36.734 1.00 98.44 156 ILE A CA 1
ATOM 1264 C C . ILE A 1 156 ? -26.877 -6.767 37.632 1.00 98.44 156 ILE A C 1
ATOM 1266 O O . ILE A 1 156 ? -27.972 -6.944 38.164 1.00 98.44 156 ILE A O 1
ATOM 1270 N N . ALA A 1 157 ? -25.842 -7.586 37.832 1.00 98.50 157 ALA A N 1
ATOM 1271 C CA . ALA A 1 157 ? -25.912 -8.734 38.730 1.00 98.50 157 ALA A CA 1
ATOM 1272 C C . ALA A 1 157 ? -26.254 -8.298 40.165 1.00 98.50 157 ALA A C 1
ATOM 1274 O O . ALA A 1 157 ? -27.176 -8.842 40.769 1.00 98.50 157 ALA A O 1
ATOM 1275 N N . GLY A 1 158 ? -25.596 -7.251 40.675 1.00 98.50 158 GLY A N 1
ATOM 1276 C CA . GLY A 1 158 ? -25.882 -6.703 42.002 1.00 98.50 158 GLY A CA 1
ATOM 1277 C C . GLY A 1 158 ? -27.284 -6.096 42.128 1.00 98.50 158 GLY A C 1
ATOM 1278 O O . GLY A 1 158 ? -27.923 -6.233 43.167 1.00 98.50 158 GLY A O 1
ATOM 1279 N N . LEU A 1 159 ? -27.790 -5.437 41.082 1.00 98.50 159 LEU A N 1
ATOM 1280 C CA . LEU A 1 159 ? -29.167 -4.930 41.047 1.00 98.50 159 LEU A CA 1
ATOM 1281 C C . LEU A 1 159 ? -30.195 -6.064 41.066 1.00 98.50 159 LEU A C 1
ATOM 1283 O O . LEU A 1 159 ? -31.167 -5.977 41.809 1.00 98.50 159 LEU A O 1
ATOM 1287 N N . ARG A 1 160 ? -29.968 -7.121 40.277 1.00 98.50 160 ARG A N 1
ATOM 1288 C CA . ARG A 1 160 ? -30.833 -8.308 40.254 1.00 98.50 160 ARG A CA 1
ATOM 1289 C C . ARG A 1 160 ? -30.882 -8.990 41.614 1.00 98.50 160 ARG A C 1
ATOM 1291 O O . ARG A 1 160 ? -31.973 -9.278 42.081 1.00 98.50 160 ARG A O 1
ATOM 1298 N N . GLN A 1 161 ? -29.731 -9.163 42.261 1.00 98.38 161 GLN A N 1
ATOM 1299 C CA . GLN A 1 161 ? -29.658 -9.754 43.596 1.00 98.38 161 GLN A CA 1
ATOM 1300 C C . GLN A 1 161 ? -30.492 -8.965 44.614 1.00 98.38 161 GLN A C 1
ATOM 1302 O O . GLN A 1 161 ? -31.328 -9.544 45.300 1.00 98.38 161 GLN A O 1
ATOM 1307 N N . ARG A 1 162 ? -30.333 -7.634 44.660 1.00 98.00 162 ARG A N 1
ATOM 1308 C CA . ARG A 1 162 ? -31.121 -6.781 45.568 1.00 98.00 162 ARG A CA 1
ATOM 1309 C C . ARG A 1 162 ? -32.618 -6.817 45.273 1.00 98.00 162 ARG A C 1
ATOM 1311 O O . ARG A 1 162 ? -33.416 -6.684 46.194 1.00 98.00 162 ARG A O 1
ATOM 1318 N N . LEU A 1 163 ? -32.998 -6.944 44.001 1.00 98.19 163 LEU A N 1
ATOM 1319 C CA . LEU A 1 163 ? -34.402 -7.070 43.618 1.00 98.19 163 LEU A CA 1
ATOM 1320 C C . LEU A 1 163 ? -34.985 -8.382 44.153 1.00 98.19 163 LEU A C 1
ATOM 1322 O O . LEU A 1 163 ? -36.018 -8.340 44.806 1.00 98.19 163 LEU A O 1
ATOM 1326 N N . THR A 1 164 ? -34.288 -9.505 43.966 1.00 97.56 164 THR A N 1
ATOM 1327 C CA . THR A 1 164 ? -34.709 -10.810 44.499 1.00 97.56 164 THR A CA 1
ATOM 1328 C C . THR A 1 164 ? -34.811 -10.799 46.026 1.00 97.56 164 THR A C 1
ATOM 1330 O O . THR A 1 164 ? -35.818 -11.233 46.572 1.00 97.56 164 THR A O 1
ATOM 1333 N N . GLU A 1 165 ? -33.820 -10.244 46.729 1.00 96.88 165 GLU A N 1
ATOM 1334 C CA . GLU A 1 165 ? -33.862 -10.109 48.195 1.00 96.88 165 GLU A CA 1
ATOM 1335 C C . GLU A 1 165 ? -35.064 -9.272 48.657 1.00 96.88 165 GLU A C 1
ATOM 1337 O O . GLU A 1 165 ? -35.773 -9.650 49.590 1.00 96.88 165 GLU A O 1
ATOM 1342 N N . SER A 1 166 ? -35.333 -8.156 47.972 1.00 96.88 166 SER A N 1
ATOM 1343 C CA . SER A 1 166 ? -36.488 -7.307 48.267 1.00 96.88 166 SER A CA 1
ATOM 1344 C C . SER A 1 166 ? -37.821 -8.004 47.976 1.00 96.88 166 SER A C 1
ATOM 1346 O O . SER A 1 166 ? -38.787 -7.761 48.697 1.00 96.88 166 SER A O 1
ATOM 1348 N N . GLU A 1 167 ? -37.901 -8.829 46.930 1.00 95.88 167 GLU A N 1
ATOM 1349 C CA . GLU A 1 167 ? -39.090 -9.628 46.605 1.00 95.88 167 GLU A CA 1
ATOM 1350 C C . GLU A 1 167 ? -39.357 -10.682 47.691 1.00 95.88 167 GLU A C 1
ATOM 1352 O O . GLU A 1 167 ? -40.483 -10.803 48.169 1.00 95.88 167 GLU A O 1
ATOM 1357 N N . GLU A 1 168 ? -38.325 -11.391 48.1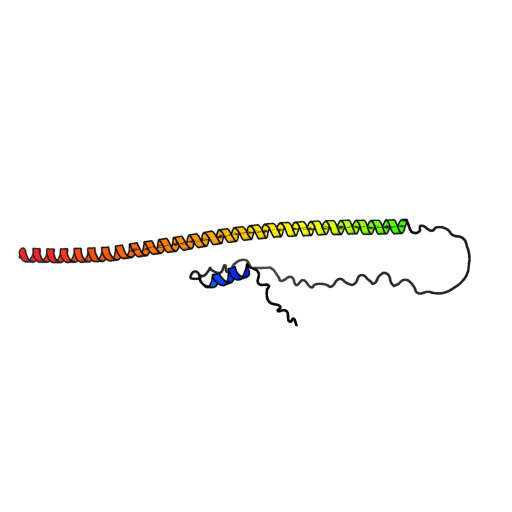58 1.00 95.06 168 GLU A N 1
ATOM 1358 C CA . GLU A 1 168 ? -38.449 -12.376 49.241 1.00 95.06 168 GLU A CA 1
ATOM 1359 C C . GLU A 1 168 ? -38.864 -11.751 50.582 1.00 95.06 168 GLU A C 1
ATOM 1361 O O . GLU A 1 168 ? -39.627 -12.349 51.344 1.00 95.06 168 GLU A O 1
ATOM 1366 N N . GLU A 1 169 ? -38.362 -10.556 50.901 1.00 93.31 169 GLU A N 1
ATOM 1367 C CA . GLU A 1 169 ? -38.767 -9.828 52.107 1.00 93.31 169 GLU A CA 1
ATOM 1368 C C . GLU A 1 169 ? -40.223 -9.366 52.064 1.00 93.31 169 GLU A C 1
ATOM 1370 O O . GLU A 1 169 ? -40.884 -9.351 53.105 1.00 93.31 169 GLU A O 1
ATOM 1375 N N . LEU A 1 170 ? -40.717 -8.972 50.887 1.00 92.94 170 LEU A N 1
ATOM 1376 C CA . LEU A 1 170 ? -42.125 -8.626 50.704 1.00 92.94 170 LEU A CA 1
ATOM 1377 C C . LEU A 1 170 ? -43.011 -9.854 50.896 1.00 92.94 170 LEU A C 1
ATOM 1379 O O . LEU A 1 170 ? -43.947 -9.786 51.686 1.00 92.94 170 LEU A O 1
ATOM 1383 N N . LEU A 1 171 ? -42.658 -10.987 50.283 1.00 91.00 171 LEU A N 1
ATOM 1384 C CA . LEU A 1 171 ? -43.396 -12.243 50.448 1.00 91.00 171 LEU A CA 1
ATOM 1385 C C . LEU A 1 171 ? -43.489 -12.667 51.922 1.00 91.00 171 LEU A C 1
ATOM 1387 O O . LEU A 1 171 ? -44.567 -12.997 52.401 1.00 91.00 171 LEU A O 1
ATOM 1391 N N . ARG A 1 172 ? -42.391 -12.566 52.683 1.00 91.00 172 ARG A N 1
ATOM 1392 C CA . ARG A 1 172 ? -42.389 -12.870 54.129 1.00 91.00 172 ARG A CA 1
ATOM 1393 C C . ARG A 1 172 ? -43.266 -11.945 54.979 1.00 91.00 172 ARG A C 1
ATOM 1395 O O . ARG A 1 172 ? -43.543 -12.285 56.123 1.00 91.00 172 ARG A O 1
ATOM 1402 N N . LYS A 1 173 ? -43.620 -10.756 54.487 1.00 90.94 173 LYS A N 1
ATOM 1403 C CA . LYS A 1 173 ? -44.526 -9.820 55.178 1.00 90.94 173 LYS A CA 1
ATOM 1404 C C . LYS A 1 173 ? -45.987 -10.000 54.765 1.00 90.94 173 LYS A C 1
ATOM 1406 O O . LYS A 1 173 ? -46.855 -9.432 55.424 1.00 90.94 173 LYS A O 1
ATOM 1411 N N . GLU A 1 174 ? -46.241 -10.704 53.666 1.00 82.06 174 GLU A N 1
ATOM 1412 C CA . GLU A 1 174 ? -47.587 -10.994 53.165 1.00 82.06 174 GLU A CA 1
ATOM 1413 C C . GLU A 1 174 ? -48.177 -12.291 53.751 1.00 82.06 174 GLU A C 1
ATOM 1415 O O . GLU A 1 174 ? -49.401 -12.427 53.769 1.00 82.06 174 GLU A O 1
ATOM 1420 N N . GLU A 1 175 ? -47.339 -13.202 54.264 1.00 62.34 175 GLU A N 1
ATOM 1421 C CA . GLU A 1 175 ? -47.727 -14.381 55.069 1.00 62.34 175 GLU A CA 1
ATOM 1422 C C . GLU A 1 175 ? -47.956 -14.050 56.555 1.00 62.34 175 GLU A C 1
ATOM 1424 O O . GLU A 1 175 ? -48.920 -14.611 57.131 1.00 62.34 175 GLU A O 1
#

Sequence (175 aa):
MQQKAFEESRYPWQESFENVAVCLPFRCPSISHEHCKDRKPFEVVAERPVSYVQTYTTVDLRADSLDGPRSSPGLPTSDTKAAFEAHVREKFNRMVEAVDRTIEKRIDKLTKELAQKTAELLEVRAAFVQLTQKKQEVQRRERALNRQVDVAVEMIAGLRQRLTESEEELLRKEE

Mean predicted aligned error: 19.35 Å

InterPro domains:
  IPR052283 Genomic Stability and Neuronal Morphogenesis Regulator [PTHR15739] (34-175)

Secondary structure (DSSP, 8-state):
-----------TTTHHHHGGGG--SS-PPP---S-------------PPP-S-SSSS-S------------------SHHHHHHHHHHHHHHHHHHHHHHHHHHHHHHHHHHHHHHHHHHHHHHHHHHHHHHHHHHHHHHHHHHHHHHHHHHHHHHHHHHHHHHHHHHHHHHHH-

Radius of gyration: 44.09 Å; Cα contacts (8 Å, |Δi|>4): 0; chains: 1; bounding box: 112×33×124 Å

pLDDT: mean 74.21, std 25.57, range [33.41, 98.81]

Foldseek 3Di:
DDDDDPDDDDDPVNVVPVVVVPDDPDDDPPPDDDPPPDDDPPPPPPDDPDDPPPDPPPDDDDDDDDDDDDDDDDDPDDPVVVVVVVVVVVVVVVVVVVVVVVVVVVVVVVVVVVVVVVVVVVVVVVVVVVVVVVVVVVVVVVVVVVVVVVVVVVVVVVVVVVVVVVVVVVVVVVD

Organism: Eschrichtius robustus (NCBI:txid9764)